Protein AF-A0A353GIV4-F1 (afdb_monomer)

Structure (mmCIF, N/CA/C/O backbone):
data_AF-A0A353GIV4-F1
#
_entry.id   AF-A0A353GIV4-F1
#
loop_
_atom_site.group_PDB
_atom_site.id
_atom_site.type_symbol
_atom_site.label_atom_id
_atom_site.label_alt_id
_atom_site.label_comp_id
_atom_site.label_asym_id
_atom_site.label_entity_id
_atom_site.label_seq_id
_atom_site.pdbx_PDB_ins_code
_atom_site.Cartn_x
_atom_site.Cartn_y
_atom_site.Cartn_z
_atom_site.occupancy
_atom_site.B_iso_or_equiv
_atom_site.auth_seq_id
_atom_site.auth_comp_id
_atom_site.auth_asym_id
_atom_site.auth_atom_id
_atom_site.pdbx_PDB_model_num
ATOM 1 N N . MET A 1 1 ? -16.697 10.076 29.055 1.00 41.44 1 MET A N 1
ATOM 2 C CA . MET A 1 1 ? -17.146 9.398 27.821 1.00 41.44 1 MET A CA 1
ATOM 3 C C . MET A 1 1 ? -16.846 10.313 26.652 1.00 41.44 1 MET A C 1
ATOM 5 O O . MET A 1 1 ? -17.470 11.359 26.546 1.00 41.44 1 MET A O 1
ATOM 9 N N . VAL A 1 2 ? -15.846 9.983 25.836 1.00 46.19 2 VAL A N 1
ATOM 10 C CA . VAL A 1 2 ? -15.623 10.691 24.571 1.00 46.19 2 VAL A CA 1
ATOM 11 C C . VAL A 1 2 ? -16.608 10.085 23.578 1.00 46.19 2 VAL A C 1
ATOM 13 O O . VAL A 1 2 ? -16.434 8.942 23.169 1.00 46.19 2 VAL A O 1
ATOM 16 N N . HIS A 1 3 ? -17.681 10.807 23.257 1.00 45.56 3 HIS A N 1
ATOM 17 C CA . HIS A 1 3 ? -18.585 10.428 22.174 1.00 45.56 3 HIS A CA 1
ATOM 18 C C . HIS A 1 3 ? -17.818 10.577 20.856 1.00 45.56 3 HIS A C 1
ATOM 20 O O . HIS A 1 3 ? -17.750 11.660 20.280 1.00 45.56 3 HIS A O 1
ATOM 26 N N . ILE A 1 4 ? -17.184 9.501 20.392 1.00 56.00 4 ILE A N 1
ATOM 27 C CA . ILE A 1 4 ? -16.671 9.450 19.025 1.00 56.00 4 ILE A CA 1
ATOM 28 C C . ILE A 1 4 ? -17.889 9.206 18.135 1.00 56.00 4 ILE A C 1
ATOM 30 O O . ILE A 1 4 ? -18.326 8.074 17.943 1.00 56.00 4 ILE A O 1
ATOM 34 N N . GLU A 1 5 ? -18.497 10.285 17.645 1.00 59.06 5 GLU A N 1
ATOM 35 C CA . GLU A 1 5 ? -19.586 10.200 16.673 1.00 59.06 5 GLU A CA 1
ATOM 36 C C . GLU A 1 5 ? -19.113 9.389 15.456 1.00 59.06 5 GLU A C 1
ATOM 38 O O . GLU A 1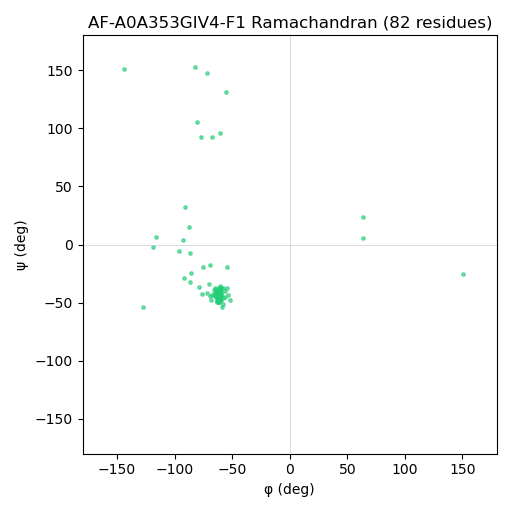 5 ? -18.056 9.673 14.891 1.00 59.06 5 GLU A O 1
ATOM 43 N N . GLY A 1 6 ? -19.890 8.397 15.002 1.00 60.72 6 GLY A N 1
ATOM 44 C CA . GLY A 1 6 ? -19.520 7.542 13.859 1.00 60.72 6 GLY A CA 1
ATOM 45 C C . GLY A 1 6 ? -19.184 8.314 12.568 1.00 60.72 6 GLY A C 1
ATOM 46 O O . GLY A 1 6 ? -18.460 7.815 11.707 1.00 60.72 6 GLY A O 1
ATOM 47 N N . ARG A 1 7 ? -19.629 9.575 12.461 1.00 61.44 7 ARG A N 1
ATOM 48 C CA . ARG A 1 7 ? -19.221 10.524 11.412 1.00 61.44 7 ARG A CA 1
ATOM 49 C C . ARG A 1 7 ? -17.721 10.830 11.409 1.00 61.44 7 ARG A C 1
ATOM 51 O O . ARG A 1 7 ? -17.156 11.023 10.334 1.00 61.44 7 ARG A O 1
ATOM 58 N N . THR A 1 8 ? -17.085 10.894 12.573 1.00 69.75 8 THR A N 1
ATOM 59 C CA . THR A 1 8 ? -15.646 11.158 12.712 1.00 69.75 8 THR A CA 1
ATOM 60 C C . THR A 1 8 ? -14.836 9.948 12.257 1.00 69.75 8 THR A C 1
ATOM 62 O O . THR A 1 8 ? -13.901 10.106 11.475 1.00 69.75 8 THR A O 1
ATOM 65 N N . LEU A 1 9 ? -15.278 8.736 12.617 1.00 69.56 9 LEU A N 1
ATOM 66 C CA . LEU A 1 9 ? -14.654 7.486 12.177 1.00 69.56 9 LEU A CA 1
ATOM 67 C C . LEU A 1 9 ? -14.630 7.395 10.640 1.00 69.56 9 LEU A C 1
ATOM 69 O O . LEU A 1 9 ? -13.570 7.233 10.046 1.00 69.56 9 LEU A O 1
ATOM 73 N N . ALA A 1 10 ? -15.769 7.595 9.971 1.00 75.50 10 ALA A N 1
ATOM 74 C CA . ALA A 1 10 ? -15.844 7.503 8.508 1.00 75.50 10 ALA A CA 1
ATOM 75 C C . ALA A 1 10 ? -14.915 8.499 7.780 1.00 75.50 10 ALA A C 1
ATOM 77 O O . ALA A 1 10 ? -14.306 8.160 6.764 1.00 75.50 10 ALA A O 1
ATOM 78 N N . LYS A 1 11 ? -14.766 9.720 8.309 1.00 79.31 11 LYS A N 1
ATOM 79 C CA . LYS A 1 11 ? -13.857 10.732 7.744 1.00 79.31 11 LYS A CA 1
ATOM 80 C C . LYS A 1 11 ? -12.394 10.333 7.888 1.00 79.31 11 LYS A C 1
ATOM 82 O O . LYS A 1 11 ? -11.632 10.472 6.935 1.00 79.31 11 LYS A O 1
ATOM 87 N N . GLU A 1 12 ? -12.005 9.821 9.051 1.00 80.50 12 GLU A N 1
ATOM 88 C CA . GLU A 1 12 ? -10.644 9.334 9.272 1.00 80.50 12 GLU A CA 1
ATOM 89 C C . GLU A 1 12 ? -10.324 8.167 8.335 1.00 80.50 12 GLU A C 1
ATOM 91 O O . GLU A 1 12 ? -9.249 8.122 7.746 1.00 80.50 12 GLU A O 1
ATOM 96 N N . TRP A 1 13 ? -11.270 7.251 8.134 1.00 82.75 13 TRP A N 1
ATOM 97 C CA . TRP A 1 13 ? -11.126 6.137 7.197 1.00 82.75 13 TRP A CA 1
ATOM 98 C C . TRP A 1 13 ? -10.894 6.596 5.761 1.00 82.75 13 TRP A C 1
ATOM 100 O O . TRP A 1 13 ? -9.959 6.127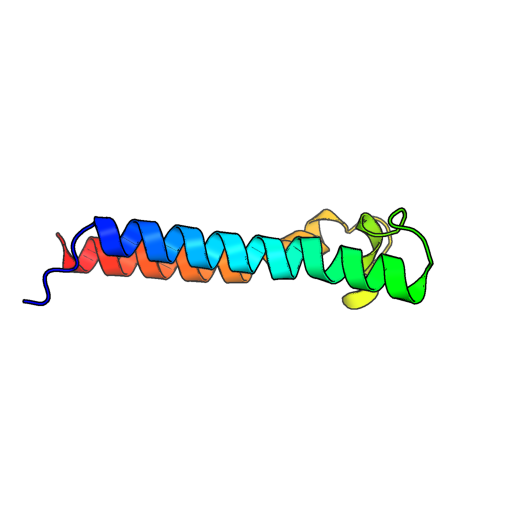 5.111 1.00 82.75 13 TRP A O 1
ATOM 110 N N . LEU A 1 14 ? -11.700 7.550 5.291 1.00 86.25 14 LEU A N 1
ATOM 111 C CA . LEU A 1 14 ? -11.519 8.167 3.978 1.00 86.25 14 LEU A CA 1
ATOM 112 C C . LEU A 1 14 ? -10.163 8.866 3.863 1.00 86.25 14 LEU A C 1
ATOM 114 O O . LEU A 1 14 ? -9.504 8.734 2.835 1.00 86.25 14 LEU A O 1
ATOM 118 N N . PHE A 1 15 ? -9.716 9.556 4.916 1.00 88.06 15 PHE A N 1
ATOM 119 C CA . PHE A 1 15 ? -8.395 10.180 4.944 1.00 88.06 15 PHE A CA 1
ATOM 120 C C . PHE A 1 15 ? -7.275 9.142 4.802 1.00 88.06 15 PHE A C 1
ATOM 122 O O . PHE A 1 15 ? -6.417 9.281 3.934 1.00 88.06 15 PHE A O 1
ATOM 129 N N . PHE A 1 16 ? -7.302 8.066 5.592 1.00 86.19 16 PHE A N 1
ATOM 130 C CA . PHE A 1 16 ? -6.287 7.015 5.510 1.00 86.19 16 PHE A CA 1
ATOM 131 C C . PHE A 1 16 ? -6.311 6.287 4.165 1.00 86.19 16 PHE A C 1
ATOM 133 O O . PHE A 1 16 ? -5.251 5.994 3.618 1.00 86.19 16 PHE A O 1
ATOM 140 N N . LEU A 1 17 ? -7.495 6.004 3.619 1.00 88.56 17 LEU A N 1
ATOM 141 C CA . LEU A 1 17 ? -7.628 5.431 2.280 1.00 88.56 17 LEU A CA 1
ATOM 142 C C . LEU A 1 17 ? -7.045 6.369 1.214 1.00 88.56 17 LEU A C 1
ATOM 144 O O . LEU A 1 17 ? -6.297 5.921 0.349 1.00 88.56 17 LEU A O 1
ATOM 148 N N . GLY A 1 18 ? -7.329 7.669 1.306 1.00 90.88 18 GLY A N 1
ATOM 149 C C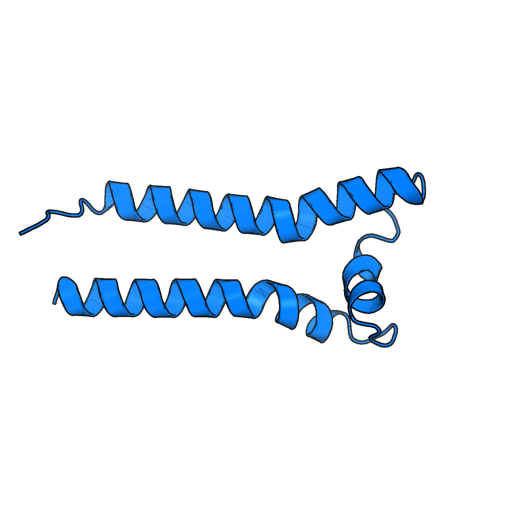A . GLY A 1 18 ? -6.747 8.681 0.426 1.00 90.88 18 GLY A CA 1
ATOM 150 C C . GLY A 1 18 ? -5.222 8.714 0.518 1.00 90.88 18 GLY A C 1
ATOM 151 O O . GLY A 1 18 ? -4.548 8.712 -0.508 1.00 90.88 18 GLY A O 1
ATOM 152 N N . MET A 1 19 ? -4.671 8.656 1.733 1.00 89.56 19 MET A N 1
ATOM 153 C CA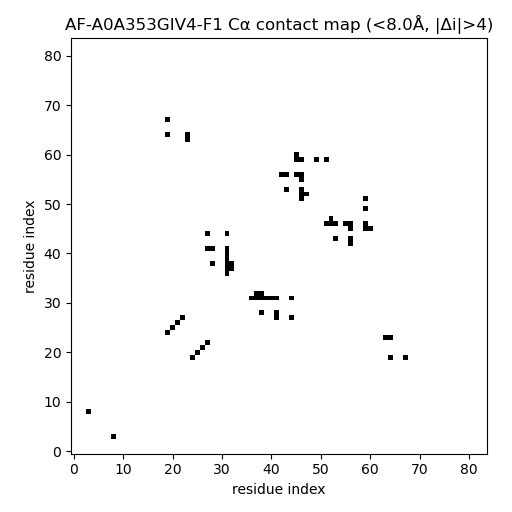 . MET A 1 19 ? -3.224 8.593 1.955 1.00 89.56 19 MET A CA 1
ATOM 154 C C . MET A 1 19 ? -2.598 7.307 1.408 1.00 89.56 19 MET A C 1
ATOM 156 O O . MET A 1 19 ? -1.499 7.370 0.860 1.00 89.56 19 MET A O 1
ATOM 160 N N . LEU A 1 20 ? -3.288 6.164 1.508 1.00 89.12 20 LEU A N 1
ATOM 161 C CA . LEU A 1 20 ? -2.853 4.915 0.882 1.00 89.12 20 LEU A CA 1
ATOM 162 C C . LEU A 1 20 ? -2.815 5.058 -0.639 1.00 89.12 20 LEU A C 1
ATOM 164 O O . LEU A 1 20 ? -1.812 4.719 -1.243 1.00 89.12 20 LEU A O 1
ATOM 168 N N . VAL A 1 21 ? -3.866 5.580 -1.272 1.00 90.31 21 VAL A N 1
ATOM 169 C CA . VAL A 1 21 ? -3.885 5.767 -2.735 1.00 90.31 21 VAL A CA 1
ATOM 170 C C . VAL A 1 21 ? -2.790 6.742 -3.176 1.00 90.31 21 VAL A C 1
ATOM 172 O O . VAL A 1 21 ? -2.085 6.491 -4.156 1.00 90.31 21 VAL A O 1
ATOM 175 N N . LEU A 1 22 ? -2.607 7.833 -2.430 1.00 90.44 22 LEU A N 1
ATOM 176 C CA . LEU A 1 22 ? -1.574 8.823 -2.705 1.00 90.44 22 LEU A CA 1
ATOM 177 C C . LEU A 1 22 ? -0.170 8.201 -2.640 1.00 90.44 22 LEU A C 1
ATOM 179 O O . LEU A 1 22 ? 0.624 8.390 -3.558 1.00 90.44 22 LEU A O 1
ATOM 183 N N . SER A 1 23 ? 0.137 7.438 -1.590 1.00 85.12 23 SER A N 1
ATOM 184 C CA . SER A 1 23 ? 1.464 6.838 -1.405 1.00 85.12 23 SER A CA 1
ATOM 185 C C . SER A 1 23 ? 1.694 5.588 -2.259 1.00 85.12 23 SER A C 1
ATOM 187 O O . SER A 1 23 ? 2.806 5.391 -2.745 1.00 85.12 23 SER A O 1
ATOM 189 N N . ALA A 1 24 ? 0.661 4.766 -2.458 1.00 87.00 24 ALA A N 1
ATOM 190 C CA . ALA A 1 24 ? 0.754 3.471 -3.125 1.00 87.00 24 ALA A CA 1
ATOM 191 C C . ALA A 1 24 ? 0.631 3.554 -4.656 1.00 87.00 24 ALA A C 1
ATOM 193 O O . ALA A 1 24 ? 1.080 2.661 -5.366 1.00 87.00 24 ALA A O 1
ATOM 194 N N . VAL A 1 25 ? -0.016 4.597 -5.185 1.00 87.38 25 VAL A N 1
ATOM 195 C CA . VAL A 1 25 ? -0.320 4.701 -6.624 1.00 87.38 25 VAL A CA 1
ATOM 196 C C . VAL A 1 25 ? 0.168 6.023 -7.199 1.00 87.38 25 VAL A C 1
ATOM 198 O O . VAL A 1 25 ? 0.928 6.035 -8.168 1.00 87.38 25 VAL A O 1
ATOM 201 N N . VAL A 1 26 ? -0.233 7.145 -6.597 1.00 87.75 26 VAL A N 1
ATOM 202 C CA . VAL A 1 26 ? 0.045 8.475 -7.162 1.00 87.75 26 VAL A CA 1
ATOM 203 C C . VAL A 1 26 ? 1.537 8.802 -7.102 1.00 87.75 26 VAL A C 1
ATOM 205 O O . VAL A 1 26 ? 2.110 9.192 -8.116 1.00 87.75 26 VAL A O 1
ATOM 208 N N . MET A 1 27 ? 2.186 8.601 -5.954 1.00 87.19 27 MET A N 1
ATOM 209 C CA . MET A 1 27 ? 3.618 8.876 -5.786 1.00 87.19 27 MET A CA 1
ATOM 210 C C . MET A 1 27 ? 4.500 8.024 -6.717 1.00 87.19 27 MET A C 1
ATOM 212 O O . MET A 1 27 ? 5.306 8.614 -7.437 1.00 87.19 27 MET A O 1
ATOM 216 N N . PRO A 1 28 ? 4.337 6.688 -6.806 1.00 84.44 28 PRO A N 1
ATOM 217 C CA . PRO A 1 28 ? 5.037 5.878 -7.802 1.00 84.44 28 PRO A CA 1
ATOM 218 C C . PRO A 1 28 ? 4.801 6.346 -9.235 1.00 84.44 28 PRO A C 1
ATOM 220 O O . PRO A 1 28 ? 5.742 6.372 -10.021 1.00 84.44 28 PRO A O 1
ATOM 223 N N . GLY A 1 29 ? 3.572 6.751 -9.574 1.00 85.75 29 GLY A N 1
ATOM 224 C CA . GLY A 1 29 ? 3.245 7.286 -10.896 1.00 85.75 29 GLY A CA 1
ATOM 225 C C . GLY A 1 29 ? 3.986 8.589 -11.202 1.00 85.75 29 GLY A C 1
ATOM 226 O O . GLY A 1 29 ? 4.576 8.721 -12.274 1.00 85.75 29 GLY A O 1
A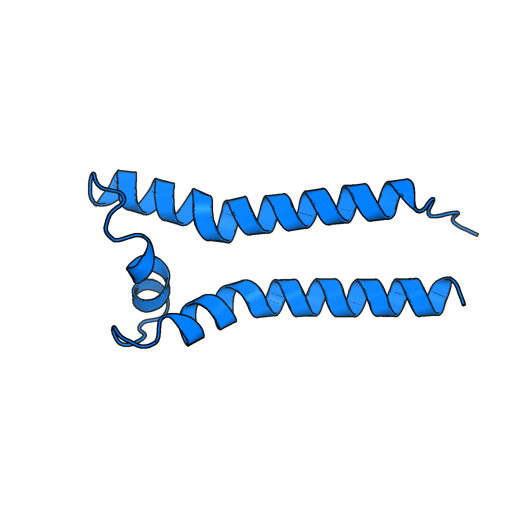TOM 227 N N . ILE A 1 30 ? 4.023 9.524 -10.246 1.00 86.56 30 ILE A N 1
ATOM 228 C CA . ILE A 1 30 ? 4.779 10.780 -10.366 1.00 86.56 30 ILE A CA 1
ATOM 229 C C . ILE A 1 30 ? 6.272 10.485 -10.529 1.00 86.56 30 ILE A C 1
ATOM 231 O O . ILE A 1 30 ? 6.909 11.032 -11.424 1.00 86.56 30 ILE A O 1
ATOM 235 N N . ILE A 1 31 ? 6.833 9.597 -9.706 1.00 84.06 31 ILE A N 1
ATOM 236 C CA . ILE A 1 31 ? 8.250 9.223 -9.776 1.00 84.06 31 ILE A CA 1
ATOM 237 C C . ILE A 1 31 ? 8.555 8.550 -11.123 1.00 84.06 31 ILE A C 1
ATOM 239 O O . ILE A 1 31 ? 9.495 8.947 -11.808 1.00 84.06 31 ILE A O 1
ATOM 243 N N . ALA A 1 32 ? 7.741 7.589 -11.562 1.00 84.38 32 ALA A N 1
ATOM 244 C CA . ALA A 1 32 ? 7.904 6.939 -12.862 1.00 84.38 32 ALA A CA 1
ATOM 245 C C . ALA A 1 32 ? 7.901 7.965 -14.007 1.00 84.38 32 ALA A C 1
ATOM 247 O O . ALA A 1 32 ? 8.799 7.951 -14.849 1.00 84.38 32 ALA A O 1
ATOM 248 N N . PHE A 1 33 ? 6.964 8.915 -13.978 1.00 84.75 33 PHE A N 1
ATOM 249 C CA . PHE A 1 33 ? 6.891 9.989 -14.963 1.00 84.75 33 PHE A CA 1
ATOM 250 C C . PHE A 1 33 ? 8.130 10.896 -14.943 1.00 84.75 33 PHE A C 1
ATOM 252 O O . PHE A 1 33 ? 8.699 11.165 -15.999 1.00 84.75 33 PHE A O 1
ATOM 259 N N . LEU A 1 34 ? 8.586 11.323 -13.761 1.00 86.62 34 LEU A N 1
ATOM 260 C CA . LEU A 1 34 ? 9.744 12.211 -13.615 1.00 86.62 34 LEU A CA 1
ATOM 261 C C . LEU A 1 34 ? 11.059 11.561 -14.065 1.00 86.62 34 LEU A C 1
ATOM 263 O O . LEU A 1 34 ? 11.887 12.233 -14.672 1.00 86.62 34 LEU A O 1
ATOM 267 N N . PHE A 1 35 ? 11.260 10.272 -13.778 1.00 81.88 35 PHE A N 1
ATOM 268 C CA . PHE A 1 35 ? 12.527 9.590 -14.063 1.00 81.88 35 PHE A CA 1
ATOM 269 C C . PHE A 1 35 ? 12.570 8.898 -15.430 1.00 81.88 35 PHE A C 1
ATOM 271 O O . PHE A 1 35 ? 13.648 8.763 -16.001 1.00 81.88 35 PHE A O 1
ATOM 278 N N . HIS A 1 36 ? 11.428 8.446 -15.955 1.00 81.12 36 HIS A N 1
ATOM 279 C CA . HIS A 1 36 ? 11.375 7.623 -17.172 1.00 81.12 36 HIS A CA 1
ATOM 280 C C . HIS A 1 36 ? 10.582 8.281 -18.306 1.00 81.12 36 HIS A C 1
ATOM 282 O O . HIS A 1 36 ? 10.457 7.694 -19.380 1.00 81.12 36 HIS A O 1
ATOM 288 N N . GLY A 1 37 ? 9.994 9.463 -18.077 1.00 80.75 37 GLY A N 1
ATOM 289 C CA . GLY A 1 37 ? 9.167 10.175 -19.058 1.00 80.75 37 GLY A CA 1
ATOM 290 C C . GLY A 1 37 ? 7.886 9.435 -19.458 1.00 80.75 37 GLY A C 1
ATOM 291 O O . GLY A 1 37 ? 7.179 9.871 -20.363 1.00 80.75 37 GLY A O 1
ATOM 292 N N . THR A 1 38 ? 7.581 8.303 -18.817 1.00 80.44 38 THR A N 1
ATOM 293 C CA . THR A 1 38 ? 6.443 7.440 -19.142 1.00 80.44 38 THR A CA 1
ATOM 294 C C . THR A 1 38 ? 5.853 6.835 -17.871 1.00 80.44 38 THR A C 1
ATOM 296 O O . THR A 1 38 ? 6.552 6.605 -16.887 1.00 80.44 38 THR A O 1
ATOM 299 N N . LEU A 1 39 ? 4.551 6.545 -17.904 1.00 74.25 39 LEU A N 1
ATOM 300 C CA . LEU A 1 39 ? 3.860 5.819 -16.832 1.00 74.25 39 LEU A CA 1
ATOM 301 C C . LEU A 1 39 ? 3.935 4.295 -17.008 1.00 74.25 39 LEU A C 1
ATOM 303 O O . LEU A 1 39 ? 3.522 3.561 -16.119 1.00 74.25 39 LEU A O 1
ATOM 307 N N . ALA A 1 40 ? 4.460 3.805 -18.135 1.00 66.81 40 ALA A N 1
ATOM 308 C CA . ALA A 1 40 ? 4.494 2.384 -18.480 1.00 66.81 40 ALA A CA 1
ATOM 309 C C . ALA A 1 40 ? 5.147 1.467 -17.414 1.00 66.81 40 ALA A C 1
ATOM 311 O O . ALA A 1 40 ? 4.606 0.385 -17.187 1.00 66.81 40 ALA A O 1
ATOM 312 N N . PRO A 1 41 ? 6.225 1.861 -16.702 1.00 68.50 41 PRO A N 1
ATOM 313 C CA . PRO A 1 41 ? 6.859 0.999 -15.702 1.00 68.50 41 PRO A CA 1
ATOM 314 C C . PRO A 1 41 ? 6.243 1.106 -14.293 1.00 68.50 41 PRO A C 1
ATOM 316 O O . PRO A 1 41 ? 6.850 0.654 -13.322 1.00 68.50 41 PRO A O 1
ATOM 319 N N . TRP A 1 42 ? 5.050 1.688 -14.121 1.00 71.94 42 TRP A N 1
ATOM 320 C CA . TRP A 1 42 ? 4.460 1.849 -12.781 1.00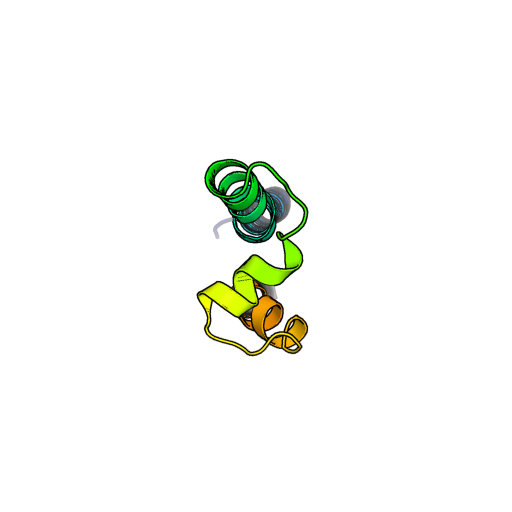 71.94 42 TRP A CA 1
ATOM 321 C C . TRP A 1 42 ? 4.292 0.507 -12.041 1.00 71.94 42 TRP A C 1
ATOM 323 O O . TRP A 1 42 ? 4.567 0.417 -10.846 1.00 71.94 42 TRP A O 1
ATOM 333 N N . GLY A 1 43 ? 3.924 -0.559 -12.762 1.00 71.06 43 GLY A N 1
ATOM 334 C CA . GLY A 1 43 ? 3.764 -1.902 -12.199 1.00 71.06 43 GLY A CA 1
ATOM 335 C C . GLY A 1 43 ? 5.078 -2.561 -11.761 1.00 71.06 43 GLY A C 1
ATOM 336 O O . GLY A 1 43 ? 5.052 -3.489 -10.958 1.00 71.06 43 GLY A O 1
ATOM 337 N N . THR A 1 44 ? 6.227 -2.075 -12.234 1.00 75.25 44 THR A N 1
ATOM 338 C CA . THR A 1 44 ? 7.555 -2.597 -11.868 1.00 75.25 44 THR A CA 1
ATOM 339 C C . THR A 1 44 ? 8.218 -1.803 -10.742 1.00 75.25 44 THR A C 1
ATOM 341 O O . THR A 1 44 ? 9.260 -2.217 -10.245 1.00 75.25 44 THR A O 1
ATOM 344 N N . PHE A 1 45 ? 7.614 -0.695 -10.296 1.00 80.00 45 PHE A N 1
ATOM 345 C CA . PHE A 1 45 ? 8.199 0.199 -9.293 1.00 80.00 45 PHE A CA 1
ATOM 346 C C . PHE A 1 45 ? 8.506 -0.506 -7.963 1.00 80.00 45 PHE A C 1
ATOM 348 O O . PHE A 1 45 ? 9.638 -0.467 -7.488 1.00 80.00 45 PHE A O 1
ATOM 355 N N . TYR A 1 46 ? 7.515 -1.182 -7.373 1.00 79.94 46 TYR A N 1
ATOM 356 C CA . TYR A 1 46 ? 7.688 -1.843 -6.077 1.00 79.94 46 TYR A CA 1
ATOM 357 C C . TYR A 1 46 ? 8.611 -3.060 -6.120 1.00 79.94 46 TYR A C 1
ATOM 359 O O . TYR A 1 46 ? 9.477 -3.143 -5.252 1.00 79.94 46 TYR A O 1
ATOM 367 N N . PRO A 1 47 ? 8.503 -3.974 -7.106 1.00 81.25 47 PRO A N 1
ATOM 368 C CA . PRO A 1 47 ? 9.479 -5.047 -7.243 1.00 81.25 47 PRO A CA 1
ATOM 369 C C . PRO A 1 47 ? 10.921 -4.529 -7.309 1.00 81.25 47 PRO A C 1
ATOM 371 O O . PRO A 1 47 ? 11.775 -5.028 -6.585 1.00 81.25 47 PRO A O 1
ATOM 374 N N . VAL A 1 48 ? 11.176 -3.462 -8.078 1.00 79.56 48 VAL A N 1
ATOM 375 C CA . VAL A 1 48 ? 12.507 -2.836 -8.165 1.00 79.56 48 VAL A CA 1
ATOM 376 C C . VAL A 1 48 ? 12.942 -2.232 -6.827 1.00 79.56 48 VAL A C 1
ATOM 378 O O . VAL A 1 48 ? 14.071 -2.464 -6.400 1.00 79.56 48 VAL A O 1
ATOM 381 N N . LEU A 1 49 ? 12.060 -1.498 -6.140 1.00 79.94 49 LEU A N 1
ATOM 382 C CA . LEU A 1 49 ? 12.370 -0.866 -4.851 1.00 79.94 49 LEU A CA 1
ATOM 383 C C . LEU A 1 49 ? 12.743 -1.892 -3.771 1.00 79.94 49 LEU A C 1
ATOM 385 O O . LEU A 1 49 ? 13.623 -1.635 -2.952 1.00 79.94 49 LEU A O 1
ATOM 389 N N . PHE A 1 50 ? 12.079 -3.047 -3.777 1.00 80.75 50 PHE A N 1
ATOM 390 C CA . PHE A 1 50 ? 12.306 -4.119 -2.809 1.00 80.75 50 PHE A CA 1
ATOM 391 C C . PHE A 1 50 ? 13.327 -5.167 -3.278 1.00 80.75 50 PHE A C 1
ATOM 393 O O . PHE A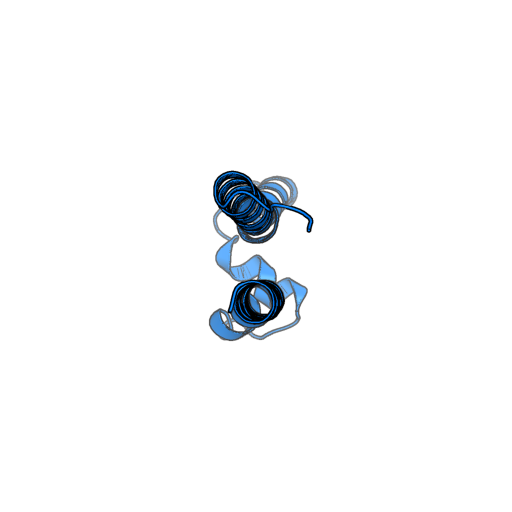 1 50 ? 13.548 -6.146 -2.570 1.00 80.75 50 PHE A O 1
ATOM 400 N N . GLY A 1 51 ? 13.957 -4.978 -4.445 1.00 78.38 51 GLY A N 1
ATOM 401 C CA . GLY A 1 51 ? 14.925 -5.929 -5.004 1.00 78.38 51 GLY A CA 1
ATOM 402 C C . GLY A 1 51 ? 14.327 -7.301 -5.341 1.00 78.38 51 GLY A C 1
ATOM 403 O O . GLY A 1 51 ? 15.047 -8.298 -5.357 1.00 78.38 51 GLY A O 1
ATOM 404 N N . LEU A 1 52 ? 13.017 -7.356 -5.576 1.00 80.31 52 LEU A N 1
ATOM 405 C CA . LEU A 1 52 ? 12.267 -8.563 -5.903 1.00 80.31 52 LEU A CA 1
ATOM 406 C C . LEU A 1 52 ? 12.387 -8.883 -7.396 1.00 80.31 52 LEU A C 1
ATOM 408 O O . LEU A 1 52 ? 12.564 -7.992 -8.235 1.00 80.31 52 LEU A O 1
ATOM 412 N N . GLN A 1 53 ? 12.268 -10.162 -7.749 1.00 78.06 53 GLN A N 1
ATOM 413 C CA . GLN A 1 53 ? 12.344 -10.557 -9.156 1.00 78.06 53 GLN A CA 1
ATOM 414 C C . GLN A 1 53 ? 11.089 -10.114 -9.923 1.00 78.06 53 GLN A C 1
ATOM 416 O O . GLN A 1 53 ? 9.978 -10.082 -9.385 1.00 78.06 53 GLN A O 1
ATOM 421 N N . ASN A 1 54 ? 11.259 -9.794 -11.213 1.00 64.69 54 ASN A N 1
ATOM 422 C CA . ASN A 1 54 ? 10.154 -9.487 -12.125 1.00 64.69 54 ASN A CA 1
ATOM 423 C C . ASN A 1 54 ? 9.226 -10.712 -12.233 1.00 64.69 54 ASN A C 1
ATOM 425 O O . ASN A 1 54 ? 9.500 -11.650 -12.973 1.00 64.69 54 ASN A O 1
ATOM 429 N N . GLY A 1 55 ? 8.153 -10.715 -11.445 1.00 67.19 55 GLY A N 1
ATOM 430 C CA . GLY A 1 55 ? 7.256 -11.860 -11.248 1.00 67.19 55 GLY A CA 1
ATOM 431 C C . GLY A 1 55 ? 6.617 -11.857 -9.859 1.00 67.19 55 GLY A C 1
ATOM 432 O O . GLY A 1 55 ? 5.486 -12.302 -9.687 1.00 67.19 55 GLY A O 1
ATOM 433 N N . GLU A 1 56 ? 7.272 -11.227 -8.885 1.00 79.06 56 GLU A N 1
ATOM 434 C CA . GLU A 1 56 ? 6.801 -11.100 -7.501 1.00 79.06 56 GLU A CA 1
ATOM 435 C C . GLU A 1 56 ? 5.962 -9.829 -7.280 1.00 79.06 56 GLU A C 1
ATOM 437 O O . GLU A 1 56 ? 5.954 -9.235 -6.201 1.00 79.06 56 GLU A O 1
ATOM 442 N N . PHE A 1 57 ? 5.220 -9.407 -8.310 1.00 77.50 57 PHE A N 1
ATOM 443 C CA . PHE A 1 57 ? 4.343 -8.233 -8.268 1.00 77.50 57 PHE A CA 1
ATOM 444 C C . PHE A 1 57 ? 3.398 -8.285 -7.063 1.00 77.50 57 PHE A C 1
ATOM 446 O O . PHE A 1 57 ? 3.299 -7.330 -6.298 1.00 77.50 57 PHE A O 1
ATOM 453 N N . PHE A 1 58 ? 2.750 -9.432 -6.853 1.00 81.69 58 PHE A N 1
ATOM 454 C CA . PHE A 1 58 ? 1.818 -9.609 -5.745 1.00 81.69 58 PHE A CA 1
ATOM 455 C C . PHE A 1 58 ? 2.499 -9.457 -4.379 1.00 81.69 58 PHE A C 1
ATOM 457 O O . PHE A 1 58 ? 1.953 -8.797 -3.500 1.00 81.69 58 PHE A O 1
ATOM 464 N N . ALA A 1 59 ? 3.707 -10.005 -4.212 1.00 83.88 59 ALA A N 1
ATOM 465 C CA . ALA A 1 59 ? 4.458 -9.896 -2.964 1.00 83.88 59 ALA A CA 1
ATOM 466 C C . ALA A 1 59 ? 4.860 -8.441 -2.680 1.00 83.88 59 ALA A C 1
ATOM 468 O O . ALA A 1 59 ? 4.677 -7.958 -1.563 1.00 83.88 59 ALA A O 1
ATOM 469 N N . ALA A 1 60 ? 5.319 -7.717 -3.703 1.00 84.19 60 ALA A N 1
ATOM 470 C CA . ALA A 1 60 ? 5.689 -6.311 -3.588 1.00 84.19 60 ALA A CA 1
ATOM 471 C C . ALA A 1 60 ? 4.501 -5.438 -3.143 1.00 84.19 60 ALA A C 1
ATOM 473 O O . ALA A 1 60 ? 4.626 -4.624 -2.228 1.00 84.19 60 ALA A O 1
ATOM 474 N N . TRP A 1 61 ? 3.321 -5.648 -3.734 1.00 84.19 61 TRP A N 1
ATOM 475 C CA . TRP A 1 61 ? 2.100 -4.934 -3.345 1.00 84.19 61 TRP A CA 1
ATOM 476 C C . TRP A 1 61 ? 1.571 -5.353 -1.977 1.00 84.19 61 TRP A C 1
ATOM 478 O O . TRP A 1 61 ? 1.064 -4.510 -1.235 1.00 84.19 61 TRP A O 1
ATOM 488 N N . LEU A 1 62 ? 1.726 -6.625 -1.606 1.00 87.06 62 LEU A N 1
ATOM 489 C CA . LEU A 1 62 ? 1.369 -7.100 -0.276 1.00 87.06 62 LEU A CA 1
ATOM 490 C C . LEU A 1 62 ? 2.212 -6.402 0.797 1.00 87.06 62 LEU A C 1
ATOM 492 O O . LEU A 1 62 ? 1.655 -5.977 1.802 1.00 87.06 62 LEU A O 1
ATOM 496 N N . ILE A 1 63 ? 3.513 -6.198 0.566 1.00 87.12 63 ILE A N 1
ATOM 497 C CA . ILE A 1 63 ? 4.392 -5.456 1.488 1.00 87.12 63 ILE A CA 1
ATOM 498 C C . ILE A 1 63 ? 3.912 -4.007 1.678 1.00 87.12 63 ILE A C 1
ATOM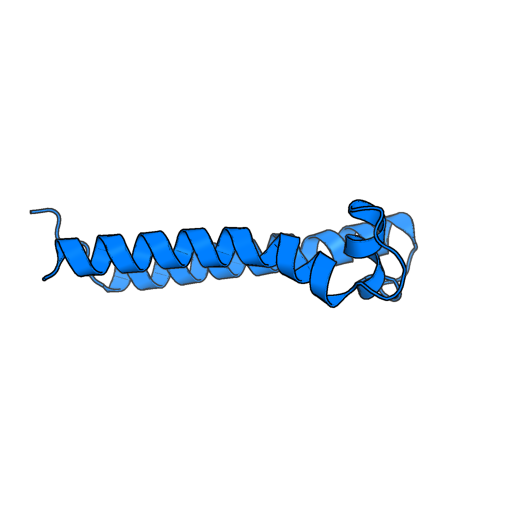 500 O O . ILE A 1 63 ? 3.968 -3.483 2.789 1.00 87.12 63 ILE A O 1
ATOM 504 N N . VAL A 1 64 ? 3.398 -3.366 0.625 1.00 86.88 64 VAL A N 1
ATOM 505 C CA . VAL A 1 64 ? 2.902 -1.977 0.676 1.00 86.88 64 VAL A CA 1
ATOM 506 C C . VAL A 1 64 ? 1.536 -1.882 1.365 1.00 86.88 64 VAL A C 1
ATOM 508 O O . VAL A 1 64 ? 1.305 -0.979 2.169 1.00 86.88 64 VAL A O 1
ATOM 511 N N . ILE A 1 65 ? 0.622 -2.810 1.070 1.00 89.00 65 ILE A N 1
ATOM 512 C CA . ILE A 1 65 ? -0.772 -2.763 1.539 1.00 89.00 65 ILE A CA 1
ATOM 513 C C . ILE A 1 65 ? -0.935 -3.398 2.932 1.00 89.00 65 ILE A C 1
ATOM 515 O O . ILE A 1 65 ? -1.772 -2.947 3.717 1.00 89.00 65 ILE A O 1
ATOM 519 N N . ALA A 1 66 ? -0.150 -4.420 3.286 1.00 89.50 66 ALA A N 1
ATOM 520 C CA . ALA A 1 66 ? -0.316 -5.158 4.541 1.00 89.50 66 ALA A CA 1
ATOM 521 C C . ALA A 1 66 ? -0.190 -4.288 5.808 1.00 89.50 66 ALA A C 1
ATOM 523 O O . ALA A 1 66 ? -1.038 -4.440 6.690 1.00 89.50 66 ALA A O 1
ATOM 524 N N . PRO A 1 67 ? 0.765 -3.339 5.922 1.00 87.31 67 PRO A N 1
ATOM 525 C CA . PRO A 1 67 ? 0.830 -2.442 7.075 1.00 87.31 67 PRO A CA 1
ATOM 526 C C . PRO A 1 67 ? -0.440 -1.602 7.234 1.00 87.31 67 PRO A C 1
ATOM 528 O O . PRO A 1 67 ? -0.933 -1.427 8.347 1.00 87.31 67 PRO A O 1
ATOM 531 N N . TYR A 1 68 ? -1.013 -1.130 6.122 1.00 88.69 68 TYR A N 1
ATOM 532 C CA . TYR A 1 68 ? -2.277 -0.400 6.140 1.00 88.69 68 TYR A CA 1
ATOM 533 C C . TYR A 1 68 ? -3.418 -1.281 6.654 1.00 88.69 68 TYR A C 1
ATOM 535 O O . TYR A 1 68 ? -4.140 -0.874 7.564 1.00 88.69 68 TYR A O 1
ATOM 543 N N . LEU A 1 69 ? -3.558 -2.498 6.118 1.00 89.50 69 LEU A N 1
ATOM 544 C CA . LEU A 1 69 ? -4.597 -3.436 6.552 1.00 89.50 69 LEU A CA 1
ATOM 545 C C . LEU A 1 69 ? -4.465 -3.782 8.038 1.00 89.50 69 LEU A C 1
ATOM 547 O O . LEU A 1 69 ? -5.471 -3.793 8.745 1.00 89.50 69 LEU A O 1
ATOM 551 N N . LEU A 1 70 ? -3.240 -3.996 8.525 1.00 91.44 70 LEU A N 1
ATOM 552 C CA . LEU A 1 70 ? -2.972 -4.274 9.934 1.00 91.44 70 LEU A CA 1
ATOM 553 C C . LEU A 1 70 ? -3.397 -3.103 10.831 1.00 91.44 70 LEU A C 1
ATOM 555 O O . LEU A 1 70 ? -4.084 -3.311 11.830 1.00 91.44 70 LEU A O 1
ATOM 559 N N . VAL A 1 71 ? -3.041 -1.870 10.460 1.00 89.38 71 VAL A N 1
ATOM 560 C CA . VAL A 1 71 ? -3.444 -0.672 11.214 1.00 89.38 71 VAL A CA 1
ATOM 561 C C . VAL A 1 71 ? -4.964 -0.518 11.225 1.00 89.38 71 VAL A C 1
ATOM 563 O O . VAL A 1 71 ? -5.537 -0.269 12.288 1.00 89.38 71 VAL A O 1
ATOM 566 N N . GLN A 1 72 ? -5.641 -0.703 10.087 1.00 87.25 72 GLN A N 1
ATOM 567 C CA . GLN A 1 72 ? -7.105 -0.629 10.053 1.00 87.25 72 GLN A CA 1
ATOM 568 C C . GLN A 1 72 ? -7.746 -1.731 10.898 1.00 87.25 72 GLN A C 1
ATOM 570 O O . GLN A 1 72 ? -8.679 -1.454 11.648 1.00 87.25 72 GLN A O 1
ATOM 575 N N . PHE A 1 73 ? -7.213 -2.951 10.855 1.00 89.56 73 PHE A N 1
ATOM 576 C CA . PHE A 1 73 ? -7.701 -4.066 11.660 1.00 89.56 73 PHE A CA 1
ATOM 577 C C . PHE A 1 73 ? -7.597 -3.790 13.167 1.00 89.56 73 PHE A C 1
ATOM 579 O O . PHE A 1 73 ? -8.579 -3.966 13.895 1.00 89.56 73 PHE A O 1
ATOM 586 N N . ILE A 1 74 ? -6.448 -3.289 13.637 1.00 88.62 74 ILE A N 1
ATOM 587 C CA . ILE A 1 74 ? -6.263 -2.897 15.043 1.00 88.62 74 ILE A CA 1
ATOM 588 C C . ILE A 1 74 ? -7.276 -1.812 15.424 1.00 88.62 74 ILE A C 1
ATOM 590 O O . ILE A 1 74 ? -7.920 -1.907 16.467 1.00 88.62 74 ILE A O 1
ATOM 594 N N . ARG A 1 75 ? -7.478 -0.805 14.566 1.00 84.25 75 ARG A N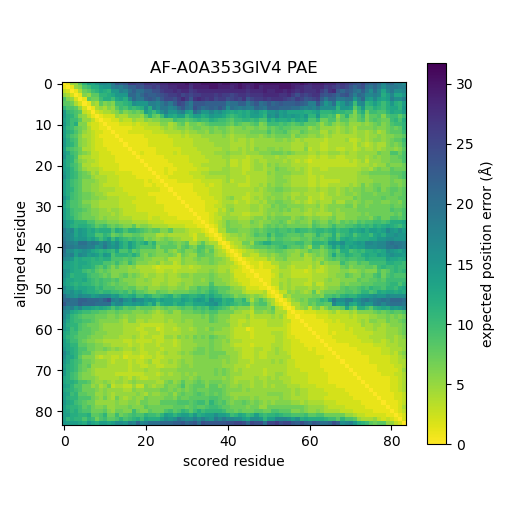 1
ATOM 595 C CA . ARG A 1 75 ? -8.421 0.290 14.840 1.00 84.25 75 ARG A CA 1
ATOM 596 C C . ARG A 1 75 ? -9.871 -0.175 14.912 1.00 84.25 75 ARG A C 1
ATOM 598 O O . ARG A 1 75 ? -10.564 0.241 15.838 1.00 84.25 75 ARG A O 1
ATOM 605 N N . ILE A 1 76 ? -10.320 -1.035 13.991 1.00 85.56 76 ILE A N 1
ATOM 606 C CA . ILE A 1 76 ? -11.663 -1.643 14.054 1.00 85.56 76 ILE A CA 1
ATOM 607 C C . ILE A 1 76 ? -11.821 -2.402 15.367 1.00 85.56 76 ILE A C 1
ATOM 609 O O . ILE A 1 76 ? -12.826 -2.235 16.049 1.00 85.56 76 ILE A O 1
ATOM 613 N N . THR A 1 77 ? -10.818 -3.203 15.731 1.00 86.94 77 THR A N 1
ATOM 614 C CA . THR A 1 77 ? -10.851 -4.031 16.940 1.00 86.94 77 THR A CA 1
ATOM 615 C C . THR A 1 77 ? -10.951 -3.173 18.200 1.00 86.94 77 THR A C 1
ATOM 617 O O . THR A 1 77 ? -11.842 -3.389 19.017 1.00 86.94 77 THR A O 1
ATOM 620 N N . CYS A 1 78 ? -10.106 -2.148 18.339 1.00 85.19 78 CYS A N 1
ATOM 621 C CA . CYS A 1 78 ? -10.181 -1.218 19.466 1.00 85.19 78 CYS A CA 1
ATOM 622 C C . CYS A 1 78 ? -11.519 -0.469 19.504 1.00 85.19 78 CYS A C 1
ATOM 624 O O . CYS A 1 78 ? -12.098 -0.303 20.575 1.00 85.19 78 CYS A O 1
ATOM 626 N N . TRP A 1 79 ? -12.024 -0.023 18.349 1.00 84.44 79 TRP A N 1
ATOM 627 C CA . TRP A 1 79 ? -13.322 0.644 18.273 1.00 84.44 79 TRP A CA 1
ATOM 628 C C . TRP A 1 79 ? -14.456 -0.276 18.732 1.00 84.44 79 TRP A C 1
ATOM 630 O O . TRP A 1 79 ? -15.259 0.146 19.563 1.00 84.44 79 TRP A O 1
ATOM 640 N N . ALA A 1 80 ? -14.474 -1.522 18.253 1.00 82.62 80 ALA A N 1
ATOM 641 C CA . ALA A 1 80 ? -15.462 -2.522 18.634 1.00 82.62 80 ALA A CA 1
ATOM 642 C C . ALA A 1 80 ? -15.419 -2.806 20.141 1.00 82.62 80 ALA A C 1
ATOM 644 O O . ALA A 1 80 ? -16.461 -2.795 20.777 1.00 82.62 80 ALA A O 1
ATOM 645 N N . ILE A 1 81 ? -14.233 -2.972 20.734 1.00 87.00 81 ILE A N 1
ATOM 646 C CA . ILE A 1 81 ? -14.092 -3.224 22.179 1.00 87.00 81 ILE A CA 1
ATOM 647 C C . ILE A 1 81 ? -14.577 -2.036 23.021 1.00 87.00 81 ILE A C 1
ATOM 649 O O . ILE A 1 81 ? -15.165 -2.239 24.073 1.00 87.00 81 ILE A O 1
ATOM 653 N N . MET A 1 82 ? -14.323 -0.797 22.592 1.00 80.50 82 MET A N 1
ATOM 654 C CA . MET A 1 82 ? -14.719 0.394 23.360 1.00 80.50 82 MET A CA 1
ATOM 655 C C . MET A 1 82 ? -16.219 0.717 23.289 1.00 80.50 82 MET A C 1
ATOM 657 O O . MET A 1 82 ? -16.696 1.500 24.109 1.00 80.50 82 MET A O 1
ATOM 661 N N . HIS A 1 83 ? -16.931 0.197 22.287 1.00 69.81 83 HIS A N 1
ATOM 662 C CA . HIS A 1 83 ? -18.344 0.509 22.028 1.00 69.81 83 HIS A CA 1
ATOM 663 C C . HIS A 1 83 ? -19.276 -0.708 22.177 1.00 69.81 83 HIS A C 1
ATOM 665 O O . HIS A 1 83 ? -20.464 -0.593 21.871 1.00 69.81 83 HIS A O 1
ATOM 671 N N . VAL A 1 84 ? -18.742 -1.844 22.634 1.00 55.25 84 VAL A N 1
ATOM 672 C CA . VAL A 1 84 ? -19.485 -2.994 23.176 1.00 55.25 84 VAL A CA 1
ATOM 673 C C . VAL A 1 84 ? -19.552 -2.843 24.689 1.00 55.25 84 VAL A C 1
ATOM 675 O O . VAL A 1 84 ? -20.656 -3.050 25.236 1.00 55.25 84 VAL A O 1
#

Radius of gyration: 17.06 Å; Cα contacts (8 Å, |Δi|>4): 37; chains: 1; bounding box: 34×24×47 Å

pLDDT: mean 79.8, std 10.81, range [41.44, 91.44]

Solvent-accessible surface area (backbone atoms only — not comparable to full-atom values): 4890 Å² total; per-residue (Å²): 134,84,83,77,52,69,72,57,56,56,51,52,51,52,50,53,51,51,52,47,48,42,62,73,47,50,46,50,39,51,50,31,31,75,77,64,77,37,63,83,59,44,81,51,47,51,19,59,75,70,73,45,60,97,82,41,50,67,60,35,51,43,66,66,46,46,61,55,54,52,52,52,51,53,51,53,49,54,52,51,65,75,74,107

Mean predicted aligned error: 7.41 Å

Secondary structure (DSSP, 8-state):
-----HHHHHHHHHHHHHHHHIIIIIHHHHHHHHHHSSSGGGGGHHHHHTT--TT-HHHHHHHHHHHHHHHHHHHHHHHHHHH-

Foldseek 3Di:
DPPPDVVNVVVVVVVLVVVLCCVVPVVLQVVCCVPVVDSVCSLVSQCVVVVHDPPCSVVSVCVSCVVVVVVVVVVVVVVVVVVD

Sequence (84 aa):
MVHIEGRTLAKEWLFFLGMLVLSAVVMPGIIAFLFHGTLAPWGTFYPVLFGLQNGEFFAAWLIVIAPYLLVQFIRITCWAIMHV